Protein AF-A0A9X5XFC2-F1 (afdb_monomer_lite)

Foldseek 3Di:
DDDDDDPPPPPPPVVVVVVVVVDDDDQDPVQKWWKDWDDDPPFKIKTWIGRNQKIWIAIDGPDHDPCPGPIDHPPDDDDPDDAQKWDDDFKIWHWDWDDPDPPPIQFIKIKIFGRDPQFPWKWKDFPPDDIFTWDTTRRMTITGDPPPSVQDQDDDQGIWIFTAGPVRDTPDIIGSHGDD

Sequence (180 aa):
MPAVEDPALATEDLTAVLAAADAPPIVDPEQWRPGAQADLPPHERVRLGRYGKLLVWHTTGDRPSAEDPFVFDFTPQQGPVRDFAVVGRNIAATRMYYDFADGASGTIAVVGLVEDAHIASVVLRRDGRPDLAARITGGTFLIAGPDLTDLPERGPVTAVLVARDHSGNVREELPYQRQD

pLDDT: mean 81.55, std 16.25, range [37.41, 98.56]

Secondary structure (DSSP, 8-state):
-------------HHHHHHHHTSPP---GGGEEEEEEEEETTTEEEEEEEETTEEEEEEESSS--TTPSEEEE-S---SS----EEE-SSEEEEEEEE--SSS---EEEEEEEE--TTEEEEEEEETTEEEEEPEEETTEEEE--TT-TT--SSSS--EEEEEEETT--EEEEEESS---

Structure (mmCIF, N/CA/C/O backbone):
data_AF-A0A9X5XFC2-F1
#
_entry.id   AF-A0A9X5XFC2-F1
#
loop_
_atom_site.group_PDB
_atom_site.id
_atom_site.type_symbol
_atom_site.label_atom_id
_atom_site.label_alt_id
_atom_site.label_comp_id
_atom_site.label_asym_id
_atom_site.label_entity_id
_atom_site.label_seq_id
_atom_site.pdbx_PDB_ins_code
_atom_site.Cartn_x
_atom_site.Cartn_y
_atom_site.Cartn_z
_atom_site.occupancy
_atom_site.B_iso_or_equiv
_atom_site.auth_seq_id
_atom_site.auth_comp_id
_atom_site.auth_asym_id
_atom_site.auth_atom_id
_atom_site.pdbx_PDB_model_num
ATOM 1 N N . MET A 1 1 ? 47.645 -52.300 -9.764 1.00 42.88 1 MET A N 1
ATOM 2 C CA . MET A 1 1 ? 47.185 -51.051 -9.127 1.00 42.88 1 MET A CA 1
ATOM 3 C C . MET A 1 1 ? 46.781 -50.084 -10.226 1.00 42.88 1 MET A C 1
ATOM 5 O O . MET A 1 1 ? 47.675 -49.688 -10.963 1.00 42.88 1 MET A O 1
ATOM 9 N N . PRO A 1 2 ? 45.490 -49.771 -10.418 1.00 37.41 2 PRO A N 1
ATOM 10 C CA . PRO A 1 2 ? 45.084 -48.666 -11.272 1.00 37.41 2 PRO A CA 1
ATOM 11 C C . PRO A 1 2 ? 45.010 -47.362 -10.464 1.00 37.41 2 PRO A C 1
ATOM 13 O O . PRO A 1 2 ? 44.808 -47.383 -9.250 1.00 37.41 2 PRO A O 1
ATOM 16 N N . ALA A 1 3 ? 45.276 -46.261 -11.162 1.00 43.00 3 ALA A N 1
ATOM 17 C CA . ALA A 1 3 ? 45.472 -44.917 -10.645 1.00 43.00 3 ALA A CA 1
ATOM 18 C C . ALA A 1 3 ? 44.210 -44.330 -9.995 1.00 43.00 3 ALA A C 1
ATOM 20 O O . ALA A 1 3 ? 43.092 -44.592 -10.432 1.00 43.00 3 ALA A O 1
ATOM 21 N N . VAL A 1 4 ? 44.425 -43.522 -8.958 1.00 46.38 4 VAL A N 1
ATOM 22 C CA . VAL A 1 4 ? 43.417 -42.635 -8.374 1.00 46.38 4 VAL A CA 1
ATOM 23 C C . VAL A 1 4 ? 43.303 -41.434 -9.312 1.00 46.38 4 VAL A C 1
ATOM 25 O O . VAL A 1 4 ? 44.262 -40.678 -9.451 1.00 46.38 4 VAL A O 1
ATOM 28 N N . GLU A 1 5 ? 42.174 -41.300 -10.004 1.00 44.72 5 GLU A N 1
ATOM 29 C CA . GLU A 1 5 ? 41.812 -40.064 -10.700 1.00 44.72 5 GLU A CA 1
ATOM 30 C C . GLU A 1 5 ? 41.406 -39.026 -9.647 1.00 44.72 5 GLU A C 1
ATOM 32 O O . GLU A 1 5 ? 40.414 -39.200 -8.938 1.00 44.72 5 GLU A O 1
ATOM 37 N N . ASP A 1 6 ? 42.203 -37.964 -9.522 1.00 44.34 6 ASP A N 1
ATOM 38 C CA . ASP A 1 6 ? 41.821 -36.749 -8.804 1.00 44.34 6 ASP A CA 1
ATOM 39 C C . ASP A 1 6 ? 40.614 -36.107 -9.510 1.00 44.34 6 ASP A C 1
ATOM 41 O O . ASP A 1 6 ? 40.679 -35.865 -10.722 1.00 44.34 6 ASP A O 1
ATOM 45 N N . PRO A 1 7 ? 39.516 -35.780 -8.805 1.00 45.69 7 PRO A N 1
ATOM 46 C CA . PRO A 1 7 ? 38.446 -35.007 -9.404 1.00 45.69 7 PRO A CA 1
ATOM 47 C C . PRO A 1 7 ? 38.944 -33.574 -9.599 1.00 45.69 7 PRO A C 1
ATOM 49 O O . PRO A 1 7 ? 39.144 -32.827 -8.641 1.00 45.69 7 PRO A O 1
ATOM 52 N N . ALA A 1 8 ? 39.140 -33.194 -10.862 1.00 43.50 8 ALA A N 1
ATOM 53 C CA . ALA A 1 8 ? 39.324 -31.812 -11.269 1.00 43.50 8 ALA A CA 1
ATOM 54 C C . ALA A 1 8 ? 38.141 -30.983 -10.746 1.00 43.50 8 ALA A C 1
ATOM 56 O O . ALA A 1 8 ? 37.034 -31.036 -11.281 1.00 43.50 8 ALA A O 1
ATOM 57 N N . LEU A 1 9 ? 38.379 -30.237 -9.668 1.00 47.78 9 LEU A N 1
ATOM 58 C CA . LEU A 1 9 ? 37.519 -29.145 -9.243 1.00 47.78 9 LEU A CA 1
ATOM 59 C C . LEU A 1 9 ? 37.412 -28.189 -10.431 1.00 47.78 9 LEU A C 1
ATOM 61 O O . LEU A 1 9 ? 38.396 -27.558 -10.816 1.00 47.78 9 LEU A O 1
ATOM 65 N N . ALA A 1 10 ? 36.233 -28.145 -11.046 1.00 52.09 10 ALA A N 1
ATOM 66 C CA . ALA A 1 10 ? 35.898 -27.170 -12.064 1.00 52.09 10 ALA A CA 1
ATOM 67 C C . ALA A 1 10 ? 35.981 -25.784 -11.422 1.00 52.09 10 ALA A C 1
ATOM 69 O O . ALA A 1 10 ? 35.065 -25.341 -10.732 1.00 52.09 10 ALA A O 1
ATOM 70 N N . THR A 1 11 ? 37.119 -25.123 -11.602 1.00 52.25 11 THR A N 1
ATOM 71 C CA . THR A 1 11 ? 37.257 -23.693 -11.377 1.00 52.25 11 THR A CA 1
ATOM 72 C C . THR A 1 11 ? 36.368 -23.031 -12.421 1.00 52.25 11 THR A C 1
ATOM 74 O O . THR A 1 11 ? 36.787 -22.850 -13.563 1.00 52.25 11 THR A O 1
ATOM 77 N N . GLU A 1 12 ? 35.106 -22.764 -12.079 1.00 58.41 12 GLU A N 1
ATOM 78 C CA . GLU A 1 12 ? 34.277 -21.866 -12.878 1.00 58.41 12 GLU A CA 1
ATOM 79 C C . GLU A 1 12 ? 35.088 -20.586 -13.095 1.00 58.41 12 GLU A C 1
ATOM 81 O O . GLU A 1 12 ? 35.602 -19.990 -12.145 1.00 58.41 12 GLU A O 1
ATOM 86 N N . ASP A 1 13 ? 35.306 -20.244 -14.364 1.00 72.50 13 ASP A N 1
ATOM 87 C CA . ASP A 1 13 ? 36.129 -19.113 -14.761 1.00 72.50 13 ASP A CA 1
ATOM 88 C C . ASP A 1 13 ? 35.521 -17.847 -14.154 1.00 72.50 13 ASP A C 1
ATOM 90 O O . ASP A 1 13 ? 34.455 -17.385 -14.565 1.00 72.50 13 ASP A O 1
ATOM 94 N N . LEU A 1 14 ? 36.196 -17.302 -13.141 1.00 64.81 14 LEU A N 1
ATOM 95 C CA . LEU A 1 14 ? 35.790 -16.100 -12.416 1.00 64.81 14 LEU A CA 1
ATOM 96 C C . LEU A 1 14 ? 35.501 -14.938 -13.382 1.00 64.81 14 LEU A C 1
ATOM 98 O O . LEU A 1 14 ? 34.646 -14.100 -13.112 1.00 64.81 14 LEU A O 1
ATOM 102 N N . THR A 1 15 ? 36.168 -14.926 -14.538 1.00 69.88 15 THR A N 1
ATOM 103 C CA . THR A 1 15 ? 35.943 -13.968 -15.624 1.00 69.88 15 THR A CA 1
ATOM 104 C C . THR A 1 15 ? 34.547 -14.097 -16.230 1.00 69.88 15 THR A C 1
ATOM 106 O O . THR A 1 15 ? 33.892 -13.090 -16.485 1.00 69.88 15 THR A O 1
ATOM 109 N N . ALA A 1 16 ? 34.062 -15.324 -16.431 1.00 70.06 16 ALA A N 1
ATOM 110 C CA . ALA A 1 16 ? 32.719 -15.587 -16.941 1.00 70.06 16 ALA A CA 1
ATOM 111 C C . ALA A 1 16 ? 31.644 -15.217 -15.908 1.00 70.06 16 ALA A C 1
ATOM 113 O O . ALA A 1 16 ? 30.603 -14.674 -16.273 1.00 70.06 16 ALA A O 1
ATOM 114 N N . VAL A 1 17 ? 31.922 -15.443 -14.620 1.00 67.94 17 VAL A N 1
ATOM 115 C CA . VAL A 1 17 ? 31.035 -15.036 -13.518 1.00 67.94 17 VAL A CA 1
ATOM 116 C C . VAL A 1 17 ? 30.919 -13.510 -13.441 1.00 67.94 17 VAL A C 1
ATOM 118 O O . VAL A 1 17 ? 29.814 -12.984 -13.327 1.00 67.94 17 VAL A O 1
ATOM 121 N N . LEU A 1 18 ? 32.036 -12.788 -13.560 1.00 68.75 18 LEU A N 1
ATOM 122 C CA . LEU A 1 18 ? 32.049 -11.321 -13.552 1.00 68.75 18 LEU A CA 1
ATOM 123 C C . LEU A 1 18 ? 31.355 -10.733 -14.792 1.00 68.75 18 LEU A C 1
ATOM 125 O O . LEU A 1 18 ? 30.536 -9.831 -14.660 1.00 68.75 18 LEU A O 1
ATOM 129 N N . ALA A 1 19 ? 31.592 -11.295 -15.980 1.00 71.12 19 ALA A N 1
ATOM 130 C CA . ALA A 1 19 ? 30.916 -10.860 -17.203 1.00 71.12 19 ALA A CA 1
ATOM 131 C C . ALA A 1 19 ? 29.397 -11.123 -17.176 1.00 71.12 19 ALA A C 1
ATOM 133 O O . ALA A 1 19 ? 28.628 -10.343 -17.732 1.00 71.12 19 ALA A O 1
ATOM 134 N N . ALA A 1 20 ? 28.953 -12.202 -16.520 1.00 66.00 20 ALA A N 1
ATOM 135 C CA . ALA A 1 20 ? 27.534 -12.472 -16.301 1.00 66.00 20 ALA A CA 1
ATOM 136 C C . ALA A 1 20 ? 26.901 -11.498 -15.292 1.00 66.00 20 ALA A C 1
ATOM 138 O O . ALA A 1 20 ? 25.732 -11.151 -15.443 1.00 66.00 20 ALA A O 1
ATOM 139 N N . ALA A 1 21 ? 27.661 -11.034 -14.297 1.00 65.88 21 ALA A N 1
ATOM 140 C CA . ALA A 1 21 ? 27.208 -10.016 -13.350 1.00 65.88 21 ALA A CA 1
ATOM 141 C C . ALA A 1 21 ? 27.079 -8.618 -13.989 1.00 65.88 21 ALA A C 1
ATOM 143 O O . ALA A 1 21 ? 26.225 -7.842 -13.569 1.00 65.88 21 ALA A O 1
ATOM 144 N N . ASP A 1 22 ? 27.878 -8.324 -15.020 1.00 72.62 22 ASP A N 1
ATOM 145 C CA . ASP A 1 22 ? 27.824 -7.070 -15.788 1.00 72.62 22 ASP A CA 1
ATOM 146 C C . ASP A 1 22 ? 26.770 -7.077 -16.913 1.00 72.62 22 ASP A C 1
ATOM 148 O O . ASP A 1 22 ? 26.539 -6.054 -17.568 1.00 72.62 22 ASP A O 1
ATOM 152 N N . ALA A 1 23 ? 26.116 -8.215 -17.171 1.00 68.31 23 ALA A N 1
ATOM 153 C CA . ALA A 1 23 ? 25.039 -8.278 -18.147 1.00 68.31 23 ALA A CA 1
ATOM 154 C C . ALA A 1 23 ? 23.833 -7.451 -17.658 1.00 68.31 23 ALA A C 1
ATOM 156 O O . ALA A 1 23 ? 23.466 -7.530 -16.482 1.00 68.31 23 ALA A O 1
ATOM 157 N N . PRO A 1 24 ? 23.172 -6.673 -18.538 1.00 63.19 24 PRO A N 1
ATOM 158 C CA . PRO A 1 24 ? 21.965 -5.955 -18.153 1.00 63.19 24 PRO A CA 1
ATOM 159 C C . PRO A 1 24 ? 20.918 -6.953 -17.635 1.00 63.19 24 PRO A C 1
ATOM 161 O O . PRO A 1 24 ? 20.759 -8.026 -18.229 1.00 63.19 24 PRO A O 1
ATOM 164 N N . PRO A 1 25 ? 20.200 -6.627 -16.545 1.00 65.00 25 PRO A N 1
ATOM 165 C CA . PRO A 1 25 ? 19.239 -7.545 -15.958 1.00 65.00 25 PRO A CA 1
ATOM 166 C C . PRO A 1 25 ? 18.186 -7.920 -16.999 1.00 65.00 25 PRO A C 1
ATOM 168 O O . PRO A 1 25 ? 17.576 -7.056 -17.635 1.00 65.00 25 PRO A O 1
ATOM 171 N N . ILE A 1 26 ? 17.973 -9.222 -17.178 1.00 68.62 26 ILE A N 1
ATOM 172 C CA . ILE A 1 26 ? 16.908 -9.720 -18.042 1.00 68.62 26 ILE A CA 1
ATOM 173 C C . ILE A 1 26 ? 15.586 -9.437 -17.329 1.00 68.62 26 ILE A C 1
ATOM 175 O O . ILE A 1 26 ? 15.301 -10.006 -16.274 1.00 68.62 26 ILE A O 1
ATOM 179 N N . VAL A 1 27 ? 14.786 -8.541 -17.904 1.00 75.94 27 VAL A N 1
ATOM 180 C CA . VAL A 1 27 ? 13.407 -8.319 -17.467 1.00 75.94 27 VAL A CA 1
ATOM 181 C C . VAL A 1 27 ? 12.573 -9.505 -17.936 1.00 75.94 27 VAL A C 1
ATOM 183 O O . VAL A 1 27 ? 12.486 -9.773 -19.131 1.00 75.94 27 VAL A O 1
ATOM 186 N N . ASP A 1 28 ? 11.968 -10.203 -16.986 1.00 82.25 28 ASP A N 1
ATOM 187 C CA . ASP A 1 28 ? 11.074 -11.334 -17.176 1.00 82.25 28 ASP A CA 1
ATOM 188 C C . ASP A 1 28 ?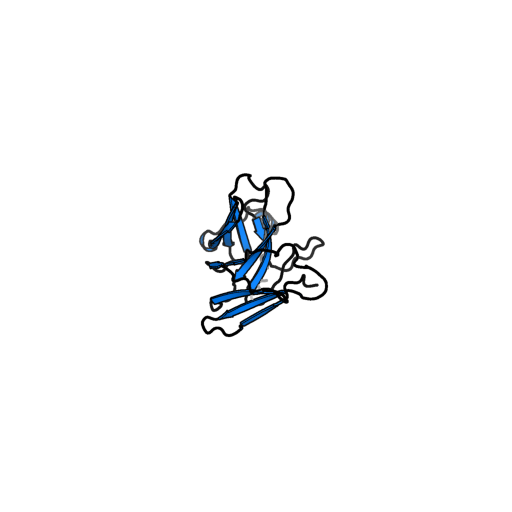 9.617 -10.838 -17.171 1.00 82.25 28 ASP A C 1
ATOM 190 O O . ASP A 1 28 ? 9.080 -10.486 -16.112 1.00 82.25 28 ASP A O 1
ATOM 194 N N . PRO A 1 29 ? 8.944 -10.787 -18.335 1.00 82.00 29 PRO A N 1
ATOM 195 C CA . PRO A 1 29 ? 7.567 -10.316 -18.420 1.00 82.00 29 PRO A CA 1
ATOM 196 C C . PRO A 1 29 ? 6.586 -11.155 -17.595 1.00 82.00 29 PRO A C 1
ATOM 198 O O . PRO A 1 29 ? 5.541 -10.637 -17.205 1.00 82.00 29 PRO A O 1
ATOM 201 N N . GLU A 1 30 ? 6.899 -12.423 -17.303 1.00 85.81 30 GLU A N 1
ATOM 202 C CA . GLU A 1 30 ? 6.024 -13.303 -16.519 1.00 85.81 30 GLU A CA 1
ATOM 203 C C . GLU A 1 30 ? 5.960 -12.896 -15.040 1.00 85.81 30 GLU A C 1
ATOM 205 O O . GLU A 1 30 ? 4.992 -13.208 -14.337 1.00 85.81 30 GLU A O 1
ATOM 210 N N . GLN A 1 31 ? 6.958 -12.149 -14.560 1.00 86.19 31 GLN A N 1
ATOM 211 C CA . GLN A 1 31 ? 6.980 -11.627 -13.194 1.00 86.19 31 GLN A CA 1
ATOM 212 C C . GLN A 1 31 ? 6.156 -10.356 -13.019 1.00 86.19 31 GLN A C 1
ATOM 214 O O . GLN A 1 31 ? 5.831 -10.002 -11.881 1.00 86.19 31 GLN A O 1
ATOM 219 N N . TRP A 1 32 ? 5.798 -9.683 -14.115 1.00 89.50 32 TRP A N 1
ATOM 220 C CA . TRP A 1 32 ? 5.002 -8.468 -14.068 1.00 89.50 32 TRP A CA 1
ATOM 221 C C . TRP A 1 32 ? 3.526 -8.766 -13.805 1.00 89.50 32 TRP A C 1
ATOM 223 O O . TRP A 1 32 ? 2.883 -9.555 -14.500 1.00 89.50 32 TRP A O 1
ATOM 233 N N . ARG A 1 33 ? 2.951 -8.066 -12.825 1.00 93.06 33 ARG A N 1
ATOM 234 C CA . ARG A 1 33 ? 1.515 -8.089 -12.539 1.00 93.06 33 ARG A CA 1
ATOM 235 C C . ARG A 1 33 ? 0.990 -6.662 -12.384 1.00 93.06 33 ARG A C 1
ATOM 237 O O . ARG A 1 33 ? 1.493 -5.935 -11.526 1.00 93.06 33 ARG A O 1
ATOM 244 N N . PRO A 1 34 ? -0.025 -6.248 -13.166 1.00 93.00 34 PRO A N 1
ATOM 245 C CA . PRO A 1 34 ? -0.657 -4.950 -12.975 1.00 93.00 34 PRO A CA 1
ATOM 246 C C . PRO A 1 34 ? -1.374 -4.910 -11.622 1.00 93.00 34 PRO A C 1
ATOM 248 O O . PRO A 1 34 ? -2.037 -5.871 -11.228 1.00 93.00 34 PRO A O 1
ATOM 251 N N . GLY A 1 35 ? -1.220 -3.796 -10.916 1.00 94.25 35 GLY A N 1
ATOM 252 C CA . GLY A 1 35 ? -1.715 -3.591 -9.564 1.00 94.25 35 GLY A CA 1
ATOM 253 C C . GLY A 1 35 ? -2.880 -2.606 -9.477 1.00 94.25 35 GLY A C 1
ATOM 254 O O . GLY A 1 35 ? -3.647 -2.411 -10.420 1.00 94.25 35 GLY A O 1
ATOM 255 N N . ALA A 1 36 ? -3.029 -1.996 -8.303 1.00 92.62 36 ALA A N 1
ATOM 256 C CA . ALA A 1 36 ? -4.056 -1.001 -8.033 1.00 92.62 36 ALA A CA 1
ATOM 257 C C . ALA A 1 36 ? -3.841 0.270 -8.869 1.00 92.62 36 ALA A C 1
ATOM 259 O O . ALA A 1 36 ? -2.715 0.717 -9.083 1.00 92.62 36 ALA A O 1
ATOM 260 N N . GLN A 1 37 ? -4.942 0.887 -9.298 1.00 92.38 37 GLN A N 1
ATOM 261 C CA . GLN A 1 37 ? -4.944 2.184 -9.969 1.00 92.38 37 GLN A CA 1
ATOM 262 C C . GLN A 1 37 ? -5.834 3.163 -9.198 1.00 92.38 37 GLN A C 1
ATOM 264 O O . GLN A 1 37 ? -6.923 2.811 -8.726 1.00 92.38 37 GLN A O 1
ATOM 269 N N . ALA A 1 38 ? -5.394 4.413 -9.095 1.00 88.50 38 ALA A N 1
ATOM 270 C CA . ALA A 1 38 ? -6.201 5.479 -8.527 1.00 88.50 38 ALA A CA 1
ATOM 271 C C . ALA A 1 38 ? -5.937 6.815 -9.215 1.00 88.50 38 ALA A C 1
ATOM 273 O O . ALA A 1 38 ? -4.796 7.140 -9.532 1.00 88.50 38 ALA A O 1
ATOM 274 N N . ASP A 1 39 ? -7.004 7.586 -9.411 1.00 86.12 39 ASP A N 1
ATOM 275 C CA . ASP A 1 39 ? -6.889 9.019 -9.643 1.00 86.12 39 ASP A CA 1
ATOM 276 C C . ASP A 1 39 ? -6.627 9.679 -8.279 1.00 86.12 39 ASP A C 1
ATOM 278 O O . ASP A 1 39 ? -7.393 9.487 -7.326 1.00 86.12 39 ASP A O 1
ATOM 282 N N . LEU A 1 40 ? -5.506 10.385 -8.179 1.00 79.44 40 LEU A N 1
ATOM 283 C CA . LEU A 1 40 ? -5.070 11.146 -7.021 1.00 79.44 40 LEU A CA 1
ATOM 284 C C . LEU A 1 40 ? -5.329 12.636 -7.292 1.00 79.44 40 LEU A C 1
ATOM 286 O O . LEU A 1 40 ? -4.810 13.193 -8.261 1.00 79.44 40 LEU A O 1
ATOM 290 N N . PRO A 1 41 ? -6.152 13.304 -6.473 1.00 70.44 41 PRO A N 1
ATOM 291 C CA . PRO A 1 41 ? -6.387 14.730 -6.639 1.00 70.44 41 PRO A CA 1
ATOM 292 C C . PRO A 1 41 ? -5.103 15.536 -6.351 1.00 70.44 41 PRO A C 1
ATOM 294 O O . PRO A 1 41 ? -4.346 15.138 -5.467 1.00 70.44 41 PRO A O 1
ATOM 297 N N . PRO A 1 42 ? -4.882 16.683 -7.025 1.00 61.84 42 PRO A N 1
ATOM 298 C CA . PRO A 1 42 ? -5.816 17.320 -7.957 1.00 61.84 42 PRO A CA 1
ATOM 299 C C . PRO A 1 42 ? -5.783 16.792 -9.407 1.00 61.84 42 PRO A C 1
ATOM 301 O O . PRO A 1 42 ? -6.849 16.764 -10.017 1.00 61.84 42 PRO A O 1
ATOM 304 N N . HIS A 1 43 ? -4.653 16.324 -9.957 1.00 71.50 43 HIS A N 1
ATOM 305 C CA . HIS A 1 43 ? -4.546 15.964 -11.391 1.00 71.50 43 HIS A CA 1
ATOM 306 C C . HIS A 1 43 ? -3.605 14.785 -11.698 1.00 71.50 43 HIS A C 1
ATOM 308 O O . HIS A 1 43 ? -3.105 14.655 -12.815 1.00 71.50 43 HIS A O 1
ATOM 314 N N . GLU A 1 44 ? -3.354 13.906 -10.731 1.00 79.00 44 GLU A N 1
ATOM 315 C CA . GLU A 1 44 ? -2.437 12.783 -10.912 1.00 79.00 44 GLU A CA 1
ATOM 316 C C . GLU A 1 44 ? -3.192 11.455 -10.989 1.00 79.00 44 GLU A C 1
ATOM 318 O O . GLU A 1 44 ? -4.282 11.271 -10.453 1.00 79.00 44 GLU A O 1
ATOM 323 N N . ARG A 1 45 ? -2.606 10.485 -11.674 1.00 87.19 45 ARG A N 1
ATOM 324 C CA . ARG A 1 45 ? -3.046 9.099 -11.671 1.00 87.19 45 ARG A CA 1
ATOM 325 C C . ARG A 1 45 ? -1.857 8.239 -11.339 1.00 87.19 45 ARG A C 1
ATOM 327 O O . ARG A 1 45 ? -0.852 8.288 -12.035 1.00 87.19 45 ARG A O 1
ATOM 334 N N . VAL A 1 46 ? -2.018 7.379 -10.349 1.00 89.44 46 VAL A N 1
ATOM 335 C CA . VAL A 1 46 ? -1.026 6.360 -10.034 1.00 89.44 46 VAL A CA 1
ATOM 336 C C . VAL A 1 46 ? -1.493 5.001 -10.526 1.00 89.44 46 VAL A C 1
ATOM 338 O O . VAL A 1 46 ? -2.672 4.636 -10.423 1.00 89.44 46 VAL A O 1
ATOM 341 N N . ARG A 1 47 ? -0.544 4.239 -11.056 1.00 93.19 47 ARG A N 1
ATOM 342 C CA . ARG A 1 47 ? -0.674 2.821 -11.369 1.00 93.19 47 ARG A CA 1
ATOM 343 C C . ARG A 1 47 ? 0.404 2.064 -10.624 1.00 93.19 47 ARG A C 1
ATOM 345 O O . ARG A 1 47 ? 1.584 2.305 -10.849 1.00 93.19 47 ARG A O 1
ATOM 352 N N . LEU A 1 48 ? -0.012 1.144 -9.768 1.00 95.56 48 LEU A N 1
ATOM 353 C CA . LEU A 1 48 ? 0.889 0.204 -9.128 1.00 95.56 48 LEU A CA 1
ATOM 354 C C . LEU A 1 48 ? 1.089 -1.019 -10.021 1.00 95.56 48 LEU A C 1
ATOM 356 O O . LEU A 1 48 ? 0.233 -1.386 -10.829 1.00 95.56 48 LEU A O 1
ATOM 360 N N . GLY A 1 49 ? 2.212 -1.682 -9.819 1.00 94.88 49 GLY A N 1
ATOM 361 C CA . GLY A 1 49 ? 2.527 -2.980 -10.372 1.00 94.88 49 GLY A CA 1
ATOM 362 C C . GLY A 1 49 ? 3.423 -3.750 -9.420 1.00 94.88 49 GLY A C 1
ATOM 363 O O . GLY A 1 49 ? 4.045 -3.192 -8.515 1.00 94.88 49 GLY A O 1
ATOM 364 N N . ARG A 1 50 ? 3.462 -5.059 -9.619 1.00 94.81 50 ARG A N 1
ATOM 365 C CA . ARG A 1 50 ? 4.328 -5.966 -8.882 1.00 94.81 50 ARG A CA 1
ATOM 366 C C . ARG A 1 50 ? 5.262 -6.642 -9.868 1.00 94.81 50 ARG A C 1
ATOM 368 O O . ARG A 1 50 ? 4.800 -7.184 -10.869 1.00 94.81 50 ARG A O 1
ATOM 375 N N . TYR A 1 51 ? 6.550 -6.635 -9.555 1.00 92.44 51 TYR A N 1
ATOM 376 C CA . TYR A 1 51 ? 7.558 -7.406 -10.272 1.00 92.44 51 TYR A CA 1
ATOM 377 C C . TYR A 1 51 ? 8.270 -8.316 -9.272 1.00 92.44 51 TYR A C 1
ATOM 379 O O . TYR A 1 51 ? 9.114 -7.868 -8.497 1.00 92.44 51 TYR A O 1
ATOM 387 N N . GLY A 1 52 ? 7.867 -9.586 -9.201 1.00 88.94 52 GLY A N 1
ATOM 388 C CA . GLY A 1 52 ? 8.376 -10.502 -8.176 1.00 88.94 52 GLY A CA 1
ATOM 389 C C . GLY A 1 52 ? 8.052 -10.015 -6.754 1.00 88.94 52 GLY A C 1
ATOM 390 O O . GLY A 1 52 ? 6.904 -10.112 -6.320 1.00 88.94 52 GLY A O 1
ATOM 391 N N . LYS A 1 53 ? 9.055 -9.508 -6.024 1.00 88.38 53 LYS A N 1
ATOM 392 C CA . LYS A 1 53 ? 8.923 -8.904 -4.676 1.00 88.38 53 LYS A CA 1
ATOM 393 C C . LYS A 1 53 ? 9.059 -7.377 -4.666 1.00 88.38 53 LYS A C 1
ATOM 395 O O . LYS A 1 53 ? 9.084 -6.768 -3.602 1.00 88.38 5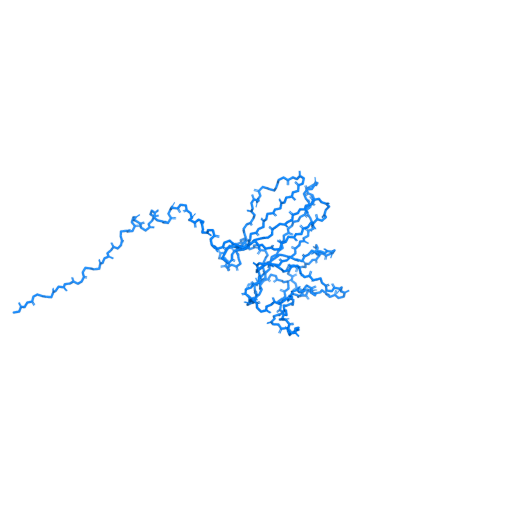3 LYS A O 1
ATOM 400 N N . LEU A 1 54 ? 9.167 -6.771 -5.842 1.00 92.31 54 LEU A N 1
ATOM 401 C CA . LEU A 1 54 ? 9.304 -5.333 -6.003 1.00 92.31 54 LEU A CA 1
ATOM 402 C C . LEU A 1 54 ? 7.929 -4.707 -6.191 1.00 92.31 54 LEU A C 1
ATOM 404 O O . LEU A 1 54 ? 7.093 -5.221 -6.947 1.00 92.31 54 LEU A O 1
ATOM 408 N N . LEU A 1 55 ? 7.720 -3.578 -5.525 1.00 94.69 55 LEU A N 1
ATOM 409 C CA . LEU A 1 55 ? 6.618 -2.682 -5.824 1.00 94.69 55 LEU A CA 1
ATOM 410 C C . LEU A 1 55 ? 7.089 -1.691 -6.880 1.00 94.69 55 LEU A C 1
ATOM 412 O O . LEU A 1 55 ? 8.133 -1.067 -6.732 1.00 94.69 55 LEU A O 1
ATOM 416 N N . VAL A 1 56 ? 6.305 -1.536 -7.935 1.00 93.38 56 VAL A N 1
ATOM 417 C CA . VAL A 1 56 ? 6.546 -0.548 -8.982 1.00 93.38 56 VAL A CA 1
ATOM 418 C C . VAL A 1 56 ? 5.370 0.406 -8.990 1.00 93.38 56 VAL A C 1
ATOM 420 O O . VAL A 1 56 ? 4.224 -0.036 -8.882 1.00 93.38 56 VAL A O 1
ATOM 423 N N . TRP A 1 57 ? 5.616 1.699 -9.143 1.00 91.50 57 TRP A N 1
ATOM 424 C CA . TRP A 1 57 ? 4.542 2.627 -9.458 1.00 91.50 57 TRP A CA 1
ATOM 425 C C . TRP A 1 57 ? 4.924 3.590 -10.561 1.00 91.50 57 TRP A C 1
ATOM 427 O O . TRP A 1 57 ? 6.068 4.014 -10.694 1.00 91.50 57 TRP A O 1
ATOM 437 N N . HIS A 1 58 ? 3.912 3.905 -11.355 1.00 88.94 58 HIS A N 1
ATOM 438 C CA . HIS A 1 58 ? 3.968 4.890 -12.410 1.00 88.94 58 HIS A CA 1
ATOM 439 C C . HIS A 1 58 ? 2.943 5.974 -12.119 1.00 88.94 58 HIS A C 1
ATOM 441 O O . HIS A 1 58 ? 1.768 5.661 -11.884 1.00 88.94 58 HIS A O 1
ATOM 447 N N . THR A 1 59 ? 3.376 7.229 -12.161 1.00 83.88 59 THR A N 1
ATOM 448 C CA . THR A 1 59 ? 2.501 8.378 -11.930 1.00 83.88 59 THR A CA 1
ATOM 449 C C . THR A 1 59 ? 2.373 9.180 -13.213 1.00 83.88 59 THR A C 1
ATOM 451 O O . THR A 1 59 ? 3.346 9.709 -13.736 1.00 83.88 59 THR A O 1
ATOM 454 N N . THR A 1 60 ? 1.151 9.295 -13.721 1.00 79.94 60 THR A N 1
ATOM 455 C CA . THR A 1 60 ? 0.826 10.140 -14.869 1.00 79.94 60 THR A CA 1
ATOM 456 C C . THR A 1 60 ? 0.115 11.396 -14.373 1.00 79.94 60 THR A C 1
ATOM 458 O O . THR A 1 60 ? -0.903 11.288 -13.695 1.00 79.94 60 THR A O 1
ATOM 461 N N . GLY A 1 61 ? 0.601 12.579 -14.735 1.00 75.38 61 GLY A N 1
ATOM 462 C CA . GLY A 1 61 ? -0.015 13.857 -14.369 1.00 75.38 61 GLY A CA 1
ATOM 463 C C . GLY A 1 61 ? 0.455 14.993 -15.273 1.00 75.38 61 GLY A C 1
ATOM 464 O O . GLY A 1 61 ? 1.058 14.749 -16.319 1.00 75.38 61 GLY A O 1
ATOM 465 N N . ASP A 1 62 ? 0.202 16.234 -14.856 1.00 69.25 62 ASP A N 1
ATOM 466 C CA . ASP A 1 62 ? 0.546 17.438 -15.630 1.00 69.25 62 ASP A CA 1
ATOM 467 C C . ASP A 1 62 ? 2.060 17.662 -15.777 1.00 69.25 62 ASP A C 1
ATOM 469 O O . ASP A 1 62 ? 2.503 18.403 -16.660 1.00 69.25 62 ASP A O 1
ATOM 473 N N . ARG A 1 63 ? 2.873 17.014 -14.932 1.00 65.31 63 ARG A N 1
ATOM 474 C CA . ARG A 1 63 ? 4.334 17.041 -15.015 1.00 65.31 63 ARG A CA 1
ATOM 475 C C . ARG A 1 63 ? 4.920 15.631 -14.993 1.00 65.31 63 ARG A C 1
ATOM 477 O O . ARG A 1 63 ? 4.478 14.808 -14.195 1.00 65.31 63 ARG A O 1
ATOM 484 N N . PRO A 1 64 ? 5.939 15.354 -15.826 1.00 64.44 64 PRO A N 1
ATOM 485 C CA . PRO A 1 64 ? 6.703 14.121 -15.716 1.00 64.44 64 PRO A CA 1
ATOM 486 C C . PRO A 1 64 ? 7.503 14.122 -14.407 1.00 64.44 64 PRO A C 1
ATOM 488 O O . PRO A 1 64 ? 8.181 15.103 -14.091 1.00 64.44 64 PRO A O 1
ATOM 491 N N . SER A 1 65 ? 7.434 13.022 -13.659 1.00 67.44 65 SER A N 1
ATOM 492 C CA . SER A 1 65 ? 8.324 12.787 -12.520 1.00 67.44 65 SER A CA 1
ATOM 493 C C . SER A 1 65 ? 9.675 12.277 -13.025 1.00 67.44 65 SER A C 1
ATOM 495 O O . SER A 1 65 ? 9.735 11.462 -13.944 1.00 67.44 65 SER A O 1
ATOM 497 N N . ALA A 1 66 ? 10.7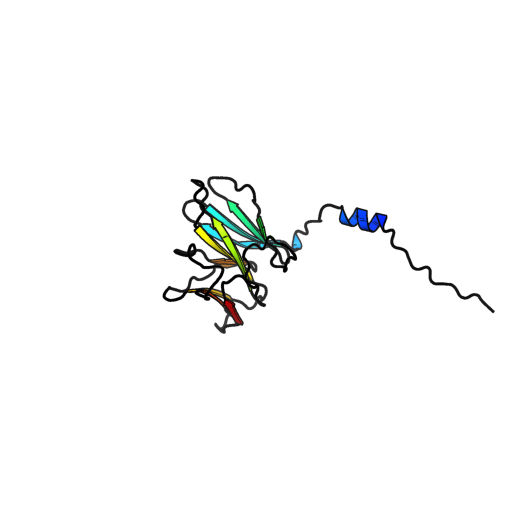70 12.768 -12.441 1.00 63.16 66 ALA A N 1
ATOM 498 C CA . ALA A 1 66 ? 12.125 12.367 -12.826 1.00 63.16 66 ALA A CA 1
ATOM 499 C C . ALA A 1 66 ? 12.452 10.908 -12.453 1.00 63.16 66 ALA A C 1
ATOM 501 O O . ALA A 1 66 ? 13.362 10.322 -13.031 1.00 63.16 66 ALA A O 1
ATOM 502 N N . GLU A 1 67 ? 11.710 10.333 -11.505 1.00 69.75 67 GLU A N 1
ATOM 503 C CA . GLU A 1 67 ? 11.938 8.993 -10.949 1.00 69.75 67 GLU A CA 1
ATOM 504 C C . GLU A 1 67 ? 10.880 7.981 -11.419 1.00 69.75 67 GLU A C 1
ATOM 506 O O . GLU A 1 67 ? 10.594 7.007 -10.733 1.00 69.75 67 GLU A O 1
ATOM 511 N N . ASP A 1 68 ? 10.252 8.229 -12.569 1.00 76.25 68 ASP A N 1
ATOM 512 C CA . ASP A 1 68 ? 9.147 7.429 -13.096 1.00 76.25 68 ASP A CA 1
ATOM 513 C C . ASP A 1 68 ? 9.606 6.456 -14.208 1.00 76.25 68 ASP A C 1
ATOM 515 O O . ASP A 1 68 ? 10.177 6.906 -15.206 1.00 76.25 68 ASP A O 1
ATOM 519 N N . PRO A 1 69 ? 9.352 5.133 -14.100 1.00 82.06 69 PRO A N 1
ATOM 520 C CA . PRO A 1 69 ? 8.692 4.440 -12.992 1.00 82.06 69 PRO A CA 1
ATOM 521 C C . PRO A 1 69 ? 9.587 4.307 -11.757 1.00 82.06 69 PRO A C 1
ATOM 523 O O . PRO A 1 69 ? 10.776 4.005 -11.867 1.00 82.06 69 PRO A O 1
ATOM 526 N N . PHE A 1 70 ? 8.980 4.435 -10.579 1.00 87.50 70 PHE A N 1
ATOM 527 C CA . PHE A 1 70 ? 9.675 4.218 -9.315 1.00 87.50 70 PHE A CA 1
ATOM 528 C C . PHE A 1 70 ? 9.606 2.738 -8.942 1.00 87.50 70 PHE A C 1
ATOM 530 O O . PHE A 1 70 ? 8.557 2.098 -9.079 1.00 87.50 70 PHE A O 1
ATOM 537 N N . VAL A 1 71 ? 10.713 2.197 -8.435 1.00 89.19 71 VAL A N 1
ATOM 538 C CA . VAL A 1 71 ? 10.814 0.809 -7.977 1.00 89.19 71 VAL A CA 1
ATOM 539 C C . VAL A 1 71 ? 11.233 0.793 -6.515 1.00 89.19 71 VAL A C 1
ATOM 541 O O . VAL A 1 71 ? 12.278 1.324 -6.156 1.00 89.19 71 VAL A O 1
ATOM 544 N N . PHE A 1 72 ? 10.424 0.150 -5.679 1.00 89.94 72 PHE A N 1
ATOM 545 C CA . PHE A 1 72 ? 10.686 -0.012 -4.258 1.00 89.94 72 PHE A CA 1
ATOM 546 C C . PHE A 1 72 ? 10.942 -1.480 -3.922 1.00 89.94 72 PHE A C 1
ATOM 548 O O . PHE A 1 72 ? 10.115 -2.355 -4.204 1.00 89.94 72 PHE A O 1
ATOM 555 N N . ASP A 1 73 ? 12.078 -1.731 -3.276 1.00 90.12 73 ASP A N 1
ATOM 556 C CA . ASP A 1 73 ? 12.438 -3.031 -2.721 1.00 90.12 73 ASP A CA 1
ATOM 557 C C . ASP A 1 73 ? 12.250 -3.015 -1.199 1.00 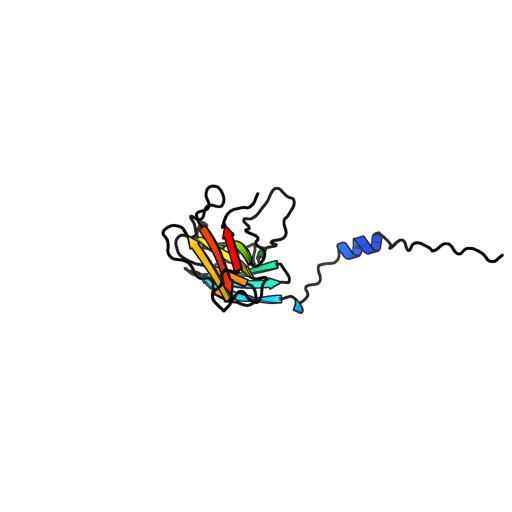90.12 73 ASP A C 1
ATOM 559 O O . ASP A 1 73 ? 12.890 -2.246 -0.484 1.00 90.12 73 ASP A O 1
ATOM 563 N N . PHE A 1 74 ? 11.370 -3.882 -0.698 1.00 89.19 74 PHE A N 1
ATOM 564 C CA . PHE A 1 74 ? 11.130 -4.051 0.738 1.00 89.19 74 PHE A CA 1
ATOM 565 C C . PHE A 1 74 ? 12.179 -4.938 1.426 1.00 89.19 74 PHE A C 1
ATOM 567 O O . PHE A 1 74 ? 12.097 -5.163 2.636 1.00 89.19 74 PHE A O 1
ATOM 574 N N . THR A 1 75 ? 13.155 -5.462 0.682 1.00 84.50 75 THR A N 1
ATOM 575 C CA . THR A 1 75 ? 14.264 -6.231 1.245 1.00 84.50 75 THR A CA 1
ATOM 576 C C . THR A 1 75 ? 15.098 -5.329 2.160 1.00 84.50 75 THR A C 1
ATOM 578 O O . THR A 1 75 ? 15.508 -4.247 1.738 1.00 84.50 75 THR A O 1
ATOM 581 N N . PRO A 1 76 ? 15.389 -5.743 3.408 1.00 74.31 76 PRO A N 1
ATOM 582 C CA . PRO A 1 76 ? 16.213 -4.953 4.315 1.00 74.31 76 PRO A CA 1
ATOM 583 C C . PRO A 1 76 ? 17.580 -4.631 3.696 1.00 74.31 76 PRO A C 1
ATOM 585 O O . PRO A 1 76 ? 18.406 -5.523 3.501 1.00 74.31 76 PRO A O 1
ATOM 588 N N . GLN A 1 77 ? 17.831 -3.355 3.402 1.00 68.06 77 GLN A N 1
ATOM 589 C CA . GLN A 1 77 ? 19.114 -2.903 2.866 1.00 68.06 77 GLN A CA 1
ATOM 590 C C . GLN A 1 77 ? 20.081 -2.518 3.995 1.00 68.06 77 GLN A C 1
ATOM 592 O O . GLN A 1 77 ? 19.718 -1.854 4.971 1.00 68.06 77 GLN A O 1
ATOM 597 N N . GLN A 1 78 ? 21.342 -2.928 3.856 1.00 53.88 78 GLN A N 1
ATOM 598 C CA . GLN A 1 78 ? 22.446 -2.490 4.711 1.00 53.88 78 GLN A CA 1
ATOM 599 C C . GLN A 1 78 ? 22.947 -1.134 4.182 1.00 53.88 78 GLN A C 1
ATOM 601 O O . GLN A 1 78 ? 23.670 -1.091 3.192 1.00 53.88 78 GLN A O 1
ATOM 606 N N . GLY A 1 79 ? 22.548 -0.016 4.797 1.00 55.19 79 GLY A N 1
ATOM 607 C CA . GLY A 1 79 ? 22.984 1.313 4.352 1.00 55.19 79 GLY A CA 1
ATOM 608 C C . GLY A 1 79 ? 22.348 2.488 5.109 1.00 55.19 79 GLY A C 1
ATOM 609 O O . GLY A 1 79 ? 21.372 2.296 5.836 1.00 55.19 79 GLY A O 1
ATOM 610 N N . PRO A 1 80 ? 22.902 3.710 4.966 1.00 47.16 80 PRO A N 1
ATOM 611 C CA . PRO A 1 80 ? 22.446 4.903 5.688 1.00 47.16 80 PRO A CA 1
ATOM 612 C C . PRO A 1 80 ? 21.152 5.516 5.128 1.00 47.16 80 PRO A C 1
ATOM 614 O O . PRO A 1 80 ? 20.505 6.303 5.820 1.00 47.16 80 PRO A O 1
ATOM 617 N N . VAL A 1 81 ? 20.763 5.167 3.899 1.00 49.19 81 VAL A N 1
ATOM 618 C CA . VAL A 1 81 ? 19.525 5.633 3.266 1.00 49.19 81 VAL A CA 1
ATOM 619 C C . VAL A 1 81 ? 18.485 4.529 3.410 1.00 49.19 81 VAL A C 1
ATOM 621 O O . VAL A 1 81 ? 18.529 3.529 2.704 1.00 49.19 81 VAL A O 1
ATOM 624 N N . ARG A 1 82 ? 17.581 4.685 4.379 1.00 60.09 82 ARG A N 1
ATOM 625 C CA . ARG A 1 82 ? 16.371 3.867 4.477 1.00 60.09 82 ARG A CA 1
ATOM 626 C C . ARG A 1 82 ? 15.194 4.741 4.093 1.00 60.09 82 ARG A C 1
ATOM 628 O O . ARG A 1 82 ? 14.797 5.604 4.884 1.00 60.09 82 ARG A O 1
ATOM 635 N N . ASP A 1 83 ? 14.637 4.502 2.914 1.00 77.19 83 ASP A N 1
ATOM 636 C CA . ASP A 1 83 ? 13.287 4.963 2.644 1.00 77.19 83 ASP A CA 1
ATOM 637 C C . ASP A 1 83 ? 12.336 4.348 3.671 1.00 77.19 83 ASP A C 1
ATOM 639 O O . ASP A 1 83 ? 12.577 3.275 4.235 1.00 77.19 83 ASP A O 1
ATOM 643 N N . PHE A 1 84 ? 11.268 5.069 3.987 1.00 86.69 84 PHE A N 1
ATOM 644 C CA . PHE A 1 84 ? 10.297 4.574 4.946 1.00 86.69 84 PHE A CA 1
ATOM 645 C C . PHE A 1 84 ? 9.647 3.300 4.422 1.00 86.69 84 PHE A C 1
ATOM 647 O O . PHE A 1 84 ? 9.014 3.305 3.371 1.00 86.69 84 PHE A O 1
ATOM 654 N N . ALA A 1 85 ? 9.763 2.229 5.192 1.00 90.94 85 ALA A N 1
ATOM 655 C CA . ALA A 1 85 ? 9.073 0.986 4.937 1.00 90.94 85 ALA A CA 1
ATOM 656 C C . ALA A 1 85 ? 8.581 0.399 6.252 1.00 90.94 85 ALA A C 1
ATOM 658 O O . ALA A 1 85 ? 9.244 0.490 7.289 1.00 90.94 85 ALA A O 1
ATOM 659 N N . VAL A 1 86 ? 7.429 -0.247 6.172 1.00 91.50 86 VAL A N 1
ATOM 660 C CA . VAL A 1 86 ? 6.930 -1.159 7.190 1.00 91.50 86 VAL A CA 1
ATOM 661 C C . VAL A 1 86 ? 6.765 -2.515 6.537 1.00 91.50 86 VAL A C 1
ATOM 663 O O . VAL A 1 86 ? 6.054 -2.653 5.544 1.00 91.50 86 VAL A O 1
ATOM 666 N N . VAL A 1 87 ? 7.462 -3.514 7.068 1.00 93.19 87 VAL A N 1
ATOM 667 C CA . VAL A 1 87 ? 7.488 -4.858 6.494 1.00 93.19 87 VAL A CA 1
ATOM 668 C C . VAL A 1 87 ? 6.892 -5.815 7.512 1.00 93.19 87 VAL A C 1
ATOM 670 O O . VAL A 1 87 ? 7.406 -5.976 8.619 1.00 93.19 87 VAL A O 1
ATOM 673 N N . GLY A 1 88 ? 5.758 -6.397 7.142 1.00 93.44 88 GLY A N 1
ATOM 674 C CA . GLY A 1 88 ? 5.123 -7.497 7.844 1.00 93.44 88 GLY A CA 1
ATOM 675 C C . GLY A 1 88 ? 5.362 -8.821 7.124 1.00 93.44 88 GLY A C 1
ATOM 676 O O . GLY A 1 88 ? 6.146 -8.936 6.183 1.00 93.44 88 GLY A O 1
ATOM 677 N N . ARG A 1 89 ? 4.653 -9.846 7.578 1.00 94.19 89 ARG A N 1
ATOM 678 C CA . ARG A 1 89 ? 4.641 -11.192 7.006 1.00 94.19 89 ARG A CA 1
ATOM 679 C C . ARG A 1 89 ? 3.729 -11.300 5.786 1.00 94.19 89 ARG A C 1
ATOM 681 O O . ARG A 1 89 ? 4.069 -12.029 4.862 1.00 94.19 89 ARG A O 1
ATOM 688 N N . ASN A 1 90 ? 2.567 -10.647 5.805 1.00 96.25 90 ASN A N 1
ATOM 689 C CA . ASN A 1 90 ? 1.558 -10.747 4.746 1.00 96.25 90 ASN A CA 1
ATOM 690 C C . ASN A 1 90 ? 1.469 -9.472 3.909 1.00 96.25 90 ASN A C 1
ATOM 692 O O . ASN A 1 90 ? 1.056 -9.539 2.752 1.00 96.25 90 ASN A O 1
ATOM 696 N N . ILE A 1 91 ? 1.816 -8.322 4.486 1.00 96.56 91 ILE A N 1
ATOM 697 C CA . ILE A 1 91 ? 1.834 -7.036 3.792 1.00 96.56 91 ILE A CA 1
ATOM 698 C C . ILE A 1 91 ? 3.141 -6.284 4.039 1.00 96.56 91 ILE A C 1
ATOM 700 O O . ILE A 1 91 ? 3.739 -6.374 5.110 1.00 96.56 91 ILE A O 1
ATOM 704 N N . ALA A 1 92 ? 3.551 -5.492 3.054 1.00 95.69 92 ALA A N 1
ATOM 705 C CA . ALA A 1 92 ? 4.620 -4.510 3.185 1.00 95.69 92 ALA A CA 1
ATOM 706 C C . ALA A 1 92 ? 4.145 -3.177 2.608 1.00 95.69 92 ALA A C 1
ATOM 708 O O . ALA A 1 92 ? 3.402 -3.172 1.626 1.00 95.69 92 ALA A O 1
ATOM 709 N N . ALA A 1 93 ? 4.531 -2.059 3.219 1.00 95.19 93 ALA A N 1
ATOM 710 C CA . ALA A 1 93 ? 4.057 -0.739 2.823 1.00 95.19 93 ALA A CA 1
ATOM 711 C C . ALA A 1 93 ? 5.150 0.323 2.884 1.00 95.19 93 ALA A C 1
ATOM 713 O O . ALA A 1 93 ? 6.012 0.305 3.761 1.00 95.19 93 ALA A O 1
ATOM 714 N N . THR A 1 94 ? 5.060 1.283 1.977 1.00 93.19 94 THR A N 1
ATOM 715 C CA . THR A 1 94 ? 5.834 2.519 1.963 1.00 93.19 94 THR A CA 1
ATOM 716 C C . THR A 1 94 ? 4.888 3.699 1.727 1.00 93.19 94 THR A C 1
ATOM 718 O O . THR A 1 94 ? 3.680 3.530 1.528 1.00 93.19 94 THR A O 1
ATOM 721 N N . ARG A 1 95 ? 5.433 4.910 1.770 1.00 89.69 95 ARG A N 1
ATOM 722 C CA . ARG A 1 95 ? 4.722 6.126 1.392 1.00 89.69 95 ARG A CA 1
ATOM 723 C C . ARG A 1 95 ? 5.120 6.529 -0.016 1.00 89.69 95 ARG A C 1
ATOM 725 O O . ARG A 1 95 ? 6.292 6.495 -0.373 1.00 89.69 95 ARG A O 1
ATOM 732 N N . MET A 1 96 ? 4.140 6.980 -0.771 1.00 87.44 96 MET A N 1
ATOM 733 C CA . MET A 1 96 ? 4.339 7.637 -2.047 1.00 87.44 96 MET A CA 1
ATOM 734 C C . MET A 1 96 ? 3.897 9.085 -1.905 1.00 87.44 96 MET A C 1
ATOM 736 O O . MET A 1 96 ? 2.774 9.349 -1.474 1.00 87.44 96 MET A O 1
ATOM 740 N N . TYR A 1 97 ? 4.777 10.006 -2.268 1.00 82.50 97 TYR A N 1
ATOM 741 C CA . TYR A 1 97 ? 4.463 11.426 -2.323 1.00 82.50 97 TYR A CA 1
ATOM 742 C C . TYR A 1 97 ? 3.817 11.782 -3.658 1.00 82.50 97 TYR A C 1
ATOM 744 O O . TYR A 1 97 ? 4.224 11.267 -4.699 1.00 82.50 97 TYR A O 1
ATOM 752 N N . TYR A 1 98 ? 2.826 12.663 -3.613 1.00 76.94 98 TYR A N 1
ATOM 753 C CA . TYR A 1 98 ? 2.181 13.246 -4.787 1.00 76.94 98 TYR A CA 1
ATOM 754 C C . TYR A 1 98 ? 1.833 14.718 -4.514 1.00 76.94 98 TYR A C 1
ATOM 756 O O . TYR A 1 98 ? 1.811 15.105 -3.342 1.00 76.94 98 TYR A O 1
ATOM 764 N N . ASP A 1 99 ? 1.563 15.495 -5.579 1.00 64.44 99 ASP A N 1
ATOM 765 C CA . ASP A 1 99 ? 1.307 16.958 -5.635 1.00 64.44 99 ASP A CA 1
ATOM 766 C C . ASP A 1 99 ? 2.401 17.765 -6.375 1.00 64.44 99 ASP A C 1
ATOM 768 O O . ASP A 1 99 ? 3.046 18.659 -5.822 1.00 64.44 99 ASP A O 1
ATOM 772 N N . PHE A 1 100 ? 2.652 17.463 -7.654 1.00 58.62 100 PHE A N 1
ATOM 773 C CA . PHE A 1 100 ? 3.676 18.172 -8.436 1.00 58.62 100 PHE A CA 1
ATOM 774 C C . PHE A 1 100 ? 3.115 19.276 -9.349 1.00 58.62 100 PHE A C 1
ATOM 776 O O . PHE A 1 100 ? 3.307 19.243 -10.566 1.00 58.62 100 PHE A O 1
ATOM 783 N N . ALA A 1 101 ? 2.519 20.324 -8.762 1.00 48.50 101 ALA A N 1
ATOM 784 C CA . ALA A 1 101 ? 2.252 21.593 -9.461 1.00 48.50 101 ALA A CA 1
ATOM 785 C C . ALA A 1 101 ? 3.155 22.759 -9.000 1.00 48.50 101 ALA A C 1
ATOM 787 O O . ALA A 1 101 ? 3.659 23.492 -9.849 1.00 48.50 101 ALA A O 1
ATOM 788 N N . ASP A 1 102 ? 3.513 22.881 -7.717 1.00 42.12 102 ASP A N 1
ATOM 789 C CA . ASP A 1 102 ? 4.212 24.093 -7.226 1.00 42.12 102 ASP A CA 1
ATOM 790 C C . ASP A 1 102 ? 5.529 23.821 -6.473 1.00 42.12 102 ASP A C 1
ATOM 792 O O . ASP A 1 102 ? 6.150 24.735 -5.935 1.00 42.12 102 ASP A O 1
ATOM 796 N N . GLY A 1 103 ? 5.991 22.565 -6.431 1.00 47.03 103 GLY A N 1
ATOM 797 C CA . GLY A 1 103 ? 7.198 22.175 -5.681 1.00 47.03 103 GLY A CA 1
ATOM 798 C C . GLY A 1 103 ? 6.992 22.094 -4.162 1.00 47.03 103 GLY A C 1
ATOM 799 O O . GLY A 1 103 ? 7.910 21.713 -3.437 1.00 47.03 103 GLY A O 1
ATOM 800 N N . ALA A 1 104 ? 5.785 22.397 -3.679 1.00 47.25 104 ALA A N 1
ATOM 801 C CA . ALA A 1 104 ? 5.342 22.095 -2.327 1.00 47.25 104 ALA A CA 1
ATOM 802 C C . ALA A 1 104 ? 4.857 20.636 -2.270 1.00 47.25 104 ALA A C 1
ATOM 804 O O . ALA A 1 104 ? 3.710 20.335 -2.563 1.00 47.25 104 ALA A O 1
ATOM 805 N N . SER A 1 105 ? 5.763 19.725 -1.916 1.00 53.69 105 SER A N 1
ATOM 806 C CA . SER A 1 105 ? 5.462 18.310 -1.677 1.00 53.69 105 SER A CA 1
ATOM 807 C C . SER A 1 105 ? 4.935 18.130 -0.257 1.00 53.69 105 SER A C 1
ATOM 809 O O . SER A 1 105 ? 5.614 18.496 0.704 1.00 53.69 105 SER A O 1
ATOM 811 N N . GLY A 1 106 ? 3.769 17.510 -0.103 1.00 64.94 106 GLY A N 1
ATOM 812 C CA . GLY A 1 106 ? 3.247 17.200 1.227 1.00 64.94 106 GLY A CA 1
ATOM 813 C C . GLY A 1 106 ? 2.279 16.036 1.262 1.00 64.94 106 GLY A C 1
ATOM 814 O O . GLY A 1 106 ? 2.283 15.297 2.243 1.00 64.94 106 GLY A O 1
ATOM 815 N N . THR A 1 107 ? 1.488 15.837 0.205 1.00 78.75 107 THR A N 1
ATOM 816 C CA . THR A 1 107 ? 0.460 14.798 0.203 1.00 78.75 107 THR A CA 1
ATOM 817 C C . THR A 1 107 ? 1.078 13.419 0.026 1.00 78.75 107 THR A C 1
ATOM 819 O O . THR A 1 107 ? 1.962 13.216 -0.806 1.00 78.75 107 THR A O 1
ATOM 822 N N . ILE A 1 108 ? 0.621 12.461 0.832 1.00 86.06 108 ILE A N 1
ATOM 823 C CA . ILE A 1 108 ? 1.110 11.086 0.775 1.00 86.06 108 ILE A CA 1
ATOM 824 C C . ILE A 1 108 ? -0.036 10.113 0.530 1.00 86.06 108 ILE A C 1
ATOM 826 O O . ILE A 1 108 ? -1.144 10.288 1.037 1.00 86.06 108 ILE A O 1
ATOM 830 N N . ALA A 1 109 ? 0.259 9.048 -0.203 1.00 90.56 109 ALA A N 1
ATOM 831 C CA . ALA A 1 109 ? -0.510 7.816 -0.214 1.00 90.56 109 ALA A CA 1
ATOM 832 C C . ALA A 1 109 ? 0.321 6.714 0.450 1.00 90.56 109 ALA A C 1
ATOM 834 O O . ALA A 1 109 ? 1.548 6.707 0.348 1.00 90.56 109 ALA A O 1
ATOM 835 N N . VAL A 1 110 ? -0.338 5.759 1.103 1.00 94.31 110 VAL A N 1
ATOM 836 C CA . VAL A 1 110 ? 0.317 4.526 1.554 1.00 94.31 110 VAL A CA 1
ATOM 837 C C . VAL A 1 110 ? 0.144 3.484 0.462 1.00 94.31 110 VAL A C 1
ATOM 839 O O . VAL A 1 110 ? -0.981 3.152 0.089 1.00 94.31 110 VAL A O 1
ATOM 842 N N . VAL A 1 111 ? 1.251 2.977 -0.061 1.00 95.88 111 VAL A N 1
ATOM 843 C CA . VAL A 1 111 ? 1.275 1.989 -1.144 1.00 95.88 111 VAL A CA 1
ATOM 844 C C . VAL A 1 111 ? 2.057 0.765 -0.700 1.00 95.88 111 VAL A C 1
ATOM 846 O O . VAL A 1 111 ? 2.936 0.864 0.156 1.00 95.88 111 VAL A O 1
ATOM 849 N N . GLY A 1 112 ? 1.744 -0.404 -1.246 1.00 96.81 112 GLY A N 1
ATOM 850 C CA . GLY A 1 112 ? 2.374 -1.618 -0.751 1.00 96.81 112 GLY A CA 1
ATOM 851 C C . GLY A 1 112 ? 2.086 -2.884 -1.534 1.00 96.81 112 GLY A C 1
ATOM 852 O O . GLY A 1 112 ? 1.336 -2.885 -2.514 1.00 96.81 112 GLY A O 1
ATOM 853 N N . LEU A 1 113 ? 2.690 -3.970 -1.057 1.00 97.50 113 LEU A N 1
ATOM 854 C CA . LEU A 1 113 ? 2.495 -5.330 -1.544 1.00 97.50 113 LEU A CA 1
ATOM 855 C C . LEU A 1 113 ? 1.623 -6.133 -0.583 1.00 97.50 113 LEU A C 1
ATOM 857 O O . LEU A 1 113 ? 1.659 -5.953 0.635 1.00 97.50 113 LEU A O 1
ATOM 861 N N . VAL A 1 114 ? 0.868 -7.057 -1.165 1.00 97.19 114 VAL A N 1
ATOM 862 C CA . VAL A 1 114 ? 0.158 -8.127 -0.469 1.00 97.19 114 VAL A CA 1
ATOM 863 C C . VAL A 1 114 ? 0.800 -9.445 -0.891 1.00 97.19 114 VAL A C 1
ATOM 865 O O . VAL A 1 114 ? 0.725 -9.826 -2.059 1.00 97.19 114 VAL A O 1
ATOM 868 N N . GLU A 1 115 ? 1.460 -10.115 0.048 1.00 94.38 115 GLU A N 1
ATOM 869 C CA . GLU A 1 115 ? 2.168 -11.384 -0.159 1.00 94.38 115 GLU A CA 1
ATOM 870 C C . GLU A 1 115 ? 1.249 -12.599 0.011 1.00 94.38 115 GLU A C 1
ATOM 872 O O . GLU A 1 115 ? 1.358 -13.572 -0.733 1.00 94.38 115 GLU A O 1
ATOM 877 N N . ASP A 1 116 ? 0.310 -12.541 0.960 1.00 94.06 116 ASP A N 1
ATOM 878 C CA . ASP A 1 116 ? -0.655 -13.618 1.190 1.00 94.06 116 ASP A CA 1
ATOM 879 C C . ASP A 1 116 ? -1.926 -13.393 0.355 1.00 94.06 116 ASP A C 1
ATOM 881 O O . ASP A 1 116 ? -2.698 -12.462 0.591 1.00 94.06 116 ASP A O 1
ATOM 885 N N . ALA A 1 117 ? -2.173 -14.290 -0.605 1.00 92.44 117 ALA A N 1
ATOM 886 C CA . ALA A 1 117 ? -3.341 -14.255 -1.486 1.00 92.44 117 ALA A CA 1
ATOM 887 C C . ALA A 1 117 ? -4.690 -14.385 -0.748 1.00 92.44 117 ALA A C 1
ATOM 889 O O . ALA A 1 117 ? -5.736 -14.102 -1.331 1.00 92.44 117 ALA A O 1
ATOM 890 N N . HIS A 1 118 ? -4.692 -14.802 0.522 1.00 95.62 118 HIS A N 1
ATOM 891 C CA . HIS A 1 118 ? -5.911 -14.882 1.328 1.00 95.62 118 HIS A CA 1
ATOM 892 C C . HIS A 1 118 ? -6.339 -13.533 1.915 1.00 95.62 118 HIS A C 1
ATOM 894 O O . HIS A 1 118 ? -7.473 -13.433 2.396 1.00 95.62 118 HIS A O 1
ATOM 900 N N . ILE A 1 119 ? -5.474 -12.512 1.885 1.00 97.69 119 ILE A N 1
ATOM 901 C CA . ILE A 1 119 ? -5.811 -11.159 2.334 1.00 97.69 119 ILE A CA 1
ATOM 902 C C . ILE A 1 119 ? -6.822 -10.543 1.368 1.00 97.69 119 ILE A C 1
ATOM 904 O O . ILE A 1 119 ? -6.544 -10.333 0.191 1.00 97.69 119 ILE A O 1
ATOM 908 N N . ALA A 1 120 ? -7.998 -10.221 1.898 1.00 97.12 120 ALA A N 1
ATOM 909 C CA . ALA A 1 120 ? -9.095 -9.611 1.155 1.00 97.12 120 ALA A CA 1
ATOM 910 C C . ALA A 1 120 ? -9.190 -8.099 1.381 1.00 97.12 120 ALA A C 1
ATOM 912 O O . ALA A 1 120 ? -9.732 -7.377 0.549 1.00 97.12 120 ALA A O 1
ATOM 913 N N . SER A 1 121 ? -8.696 -7.609 2.522 1.00 97.88 121 SER A N 1
ATOM 914 C CA . SER A 1 121 ? -8.732 -6.185 2.848 1.00 97.88 121 SER A CA 1
ATOM 915 C C . SER A 1 121 ? -7.519 -5.751 3.657 1.00 97.88 121 SER A C 1
ATOM 917 O O . SER A 1 121 ? -6.971 -6.512 4.454 1.00 97.88 121 SER A O 1
ATOM 919 N N . VAL A 1 122 ? -7.140 -4.495 3.456 1.00 98.44 122 VAL A N 1
ATOM 920 C CA . VAL A 1 122 ? -6.135 -3.766 4.220 1.00 98.44 122 VAL A CA 1
ATOM 921 C C . VAL A 1 122 ? -6.769 -2.426 4.555 1.00 98.44 122 VAL A C 1
ATOM 923 O O . VAL A 1 122 ? -7.354 -1.777 3.685 1.00 98.44 122 VAL A O 1
ATOM 926 N N . VAL A 1 123 ? -6.693 -2.027 5.818 1.00 98.00 123 VAL A N 1
ATOM 927 C CA . VAL A 1 123 ? -7.141 -0.708 6.267 1.00 98.00 123 VAL A CA 1
ATOM 928 C C . VAL A 1 123 ? -6.035 -0.035 7.060 1.00 98.00 123 VAL A C 1
ATOM 930 O O . VAL A 1 123 ? -5.312 -0.700 7.800 1.00 98.00 123 VAL A O 1
ATOM 933 N N . LEU A 1 124 ? -5.922 1.282 6.935 1.00 97.19 124 LEU A N 1
ATOM 934 C CA . LEU A 1 124 ? -5.118 2.093 7.836 1.00 97.19 124 LEU A CA 1
ATOM 935 C C . LEU A 1 124 ? -6.024 2.613 8.951 1.00 97.19 124 LEU A C 1
ATOM 937 O O . LEU A 1 124 ? -6.856 3.497 8.726 1.00 97.19 124 LEU A O 1
ATOM 941 N N . ARG A 1 125 ? -5.850 2.059 10.149 1.00 96.19 125 ARG A N 1
ATOM 942 C CA . ARG A 1 125 ? -6.485 2.544 11.373 1.00 96.19 125 ARG A CA 1
ATOM 943 C C . ARG A 1 125 ? -5.628 3.652 11.963 1.00 96.19 125 ARG A C 1
ATOM 945 O O . ARG A 1 125 ? -4.415 3.496 12.061 1.00 96.19 125 ARG A O 1
ATOM 952 N N . ARG A 1 126 ? -6.257 4.757 12.355 1.00 93.38 126 ARG A N 1
ATOM 953 C CA . ARG A 1 126 ? -5.595 5.936 12.925 1.00 93.38 126 ARG A CA 1
ATOM 954 C C . ARG A 1 126 ? -6.336 6.374 14.180 1.00 93.38 126 ARG A C 1
ATOM 956 O O . ARG A 1 126 ? -7.567 6.330 14.210 1.00 93.38 126 ARG A O 1
ATOM 963 N N . ASP A 1 127 ? -5.603 6.822 15.188 1.00 90.00 127 ASP A N 1
ATOM 964 C CA . ASP A 1 127 ? -6.203 7.202 16.466 1.00 90.00 127 ASP A CA 1
ATOM 965 C C . ASP A 1 127 ? -7.196 8.363 16.312 1.00 90.00 127 ASP A C 1
ATOM 967 O O . ASP A 1 127 ? -6.884 9.417 15.757 1.00 90.00 127 ASP A O 1
ATOM 971 N N . GLY A 1 128 ? -8.426 8.160 16.796 1.00 87.44 128 GLY A N 1
ATOM 972 C CA . GLY A 1 128 ? -9.486 9.174 16.761 1.00 87.44 128 GLY A CA 1
ATOM 973 C C . GLY A 1 128 ? -9.981 9.549 15.358 1.00 87.44 128 GLY A C 1
ATOM 974 O O . GLY A 1 128 ? -10.676 10.555 15.211 1.00 87.44 128 GLY A O 1
ATOM 975 N N . ARG A 1 129 ? -9.639 8.772 14.321 1.00 90.31 129 ARG A N 1
ATOM 976 C CA . ARG A 1 129 ? -10.004 9.040 12.922 1.00 90.31 129 ARG A CA 1
ATOM 977 C C . ARG A 1 129 ? -10.694 7.821 12.292 1.00 90.31 129 ARG A C 1
ATOM 979 O O . ARG A 1 129 ? -10.454 6.697 12.725 1.00 90.31 129 ARG A O 1
ATOM 986 N N . PRO A 1 130 ? -11.521 8.010 11.247 1.00 91.88 130 PRO A N 1
ATOM 987 C CA . PRO A 1 130 ? -12.063 6.892 10.483 1.00 91.88 130 PRO A CA 1
ATOM 988 C C . PRO A 1 130 ? -10.963 6.057 9.814 1.00 91.88 130 PRO A C 1
ATOM 990 O O . PRO A 1 130 ? -9.981 6.613 9.296 1.00 91.88 130 PRO A O 1
ATOM 993 N N . ASP A 1 131 ? -11.179 4.740 9.785 1.00 94.19 131 ASP A N 1
ATOM 994 C CA . ASP A 1 131 ? -10.349 3.785 9.050 1.00 94.19 131 ASP A CA 1
ATOM 995 C C . ASP A 1 131 ? -10.347 4.134 7.554 1.00 94.19 131 ASP A C 1
ATOM 997 O O . ASP A 1 131 ? -11.396 4.380 6.952 1.00 94.19 131 ASP A O 1
ATOM 1001 N N . LEU A 1 132 ? -9.163 4.132 6.941 1.00 95.06 132 LEU A N 1
ATOM 1002 C CA . LEU A 1 132 ? -9.018 4.311 5.498 1.00 95.06 132 LEU A CA 1
ATOM 1003 C C . LEU A 1 132 ? -8.833 2.955 4.828 1.00 95.06 132 LEU A C 1
ATOM 1005 O O . LEU A 1 132 ? -7.865 2.247 5.101 1.00 95.06 132 LEU A O 1
ATOM 1009 N N . ALA A 1 133 ? -9.760 2.594 3.945 1.00 96.31 133 ALA A N 1
ATOM 1010 C CA . ALA A 1 133 ? -9.699 1.339 3.213 1.00 96.31 133 ALA A CA 1
ATOM 1011 C C . ALA A 1 133 ? -8.727 1.413 2.031 1.00 96.31 133 ALA A C 1
ATOM 1013 O O . ALA A 1 133 ? -8.700 2.398 1.290 1.00 96.31 133 ALA A O 1
ATOM 1014 N N . ALA A 1 134 ? -7.965 0.340 1.831 1.00 96.81 134 ALA A N 1
ATOM 1015 C CA . ALA A 1 134 ? -7.116 0.191 0.666 1.00 96.81 134 ALA A CA 1
ATOM 1016 C C . ALA A 1 134 ? -7.904 -0.272 -0.562 1.00 96.81 134 ALA A C 1
ATOM 1018 O O . ALA A 1 134 ? -8.810 -1.104 -0.476 1.00 96.81 134 ALA A O 1
ATOM 1019 N N . ARG A 1 135 ? -7.480 0.194 -1.735 1.00 96.25 135 ARG A N 1
ATOM 1020 C CA . ARG A 1 135 ? -7.764 -0.458 -3.013 1.00 96.25 135 ARG A CA 1
ATOM 1021 C C . ARG A 1 135 ? -6.728 -1.556 -3.212 1.00 96.25 135 ARG A C 1
ATOM 1023 O O . ARG A 1 135 ? -5.545 -1.241 -3.284 1.00 96.25 135 ARG A O 1
ATOM 1030 N N . ILE A 1 136 ? -7.160 -2.812 -3.296 1.00 95.75 136 ILE A N 1
ATOM 1031 C CA . ILE A 1 136 ? -6.277 -3.975 -3.474 1.00 95.75 136 ILE A CA 1
ATOM 1032 C C . ILE A 1 136 ? -6.499 -4.570 -4.855 1.00 95.75 136 ILE A C 1
ATOM 1034 O O . ILE A 1 136 ? -7.631 -4.861 -5.240 1.00 95.75 136 ILE A O 1
ATOM 1038 N N . THR A 1 137 ? -5.426 -4.759 -5.617 1.00 95.19 137 THR A N 1
ATOM 1039 C CA . THR A 1 137 ? -5.463 -5.426 -6.926 1.00 95.19 137 THR A CA 1
ATOM 1040 C C . THR A 1 137 ? -4.077 -5.968 -7.262 1.00 95.19 137 THR A C 1
ATOM 1042 O O . THR A 1 137 ? -3.069 -5.324 -6.972 1.00 95.19 137 THR A O 1
ATOM 1045 N N . GLY A 1 138 ? -4.009 -7.161 -7.861 1.00 92.56 138 GLY A N 1
ATOM 1046 C CA . GLY A 1 138 ? -2.758 -7.700 -8.411 1.00 92.56 138 GLY A CA 1
ATOM 1047 C C . GLY A 1 138 ? -1.637 -7.938 -7.393 1.00 92.56 138 GLY A C 1
ATOM 1048 O O . GLY A 1 138 ? -0.468 -7.885 -7.758 1.00 92.56 138 GLY A O 1
ATOM 1049 N N . GLY A 1 139 ? -1.969 -8.170 -6.116 1.00 95.69 139 GLY A N 1
ATOM 1050 C CA . GLY A 1 139 ? -0.969 -8.306 -5.048 1.00 95.69 139 GLY A CA 1
ATOM 1051 C C . GLY A 1 139 ? -0.331 -6.979 -4.626 1.00 95.69 139 GLY A C 1
ATOM 1052 O O . GLY A 1 139 ? 0.728 -6.981 -4.007 1.00 95.69 139 GLY A O 1
ATOM 1053 N N . THR A 1 140 ? -0.966 -5.856 -4.962 1.00 97.88 140 THR A N 1
ATOM 1054 C CA . THR A 1 140 ? -0.592 -4.507 -4.521 1.00 97.88 140 THR A CA 1
ATOM 1055 C C . THR A 1 140 ? -1.774 -3.851 -3.821 1.00 97.88 140 THR A C 1
ATOM 1057 O O . THR A 1 140 ? -2.928 -4.245 -4.036 1.00 97.88 140 THR A O 1
ATOM 1060 N N . PHE A 1 141 ? -1.505 -2.827 -3.019 1.00 97.69 141 PHE A N 1
ATOM 1061 C CA . PHE A 1 141 ? -2.553 -2.010 -2.436 1.00 97.69 141 PHE A CA 1
ATOM 1062 C C . PHE A 1 141 ? -2.197 -0.527 -2.401 1.00 97.69 141 PHE A C 1
ATOM 1064 O O . PHE A 1 141 ? -1.026 -0.154 -2.354 1.00 97.69 141 PHE A O 1
ATOM 1071 N N . LEU A 1 142 ? -3.234 0.309 -2.396 1.00 96.44 142 LEU A N 1
ATOM 1072 C CA . LEU A 1 142 ? -3.137 1.759 -2.274 1.00 96.44 142 LEU A CA 1
ATOM 1073 C C . LEU A 1 142 ? -4.166 2.283 -1.278 1.00 96.44 142 LEU A C 1
ATOM 1075 O O . LEU A 1 142 ? -5.356 1.994 -1.402 1.00 96.44 142 LEU A O 1
ATOM 1079 N N . ILE A 1 143 ? -3.719 3.113 -0.344 1.00 95.06 143 ILE A N 1
ATOM 1080 C CA . ILE A 1 143 ? -4.549 3.896 0.568 1.00 95.06 143 ILE A CA 1
ATOM 1081 C C . ILE A 1 143 ? -4.251 5.367 0.298 1.00 95.06 143 ILE A C 1
ATOM 1083 O O . ILE A 1 143 ? -3.144 5.843 0.537 1.00 95.06 143 ILE A O 1
ATOM 1087 N N . ALA A 1 144 ? -5.259 6.086 -0.177 1.00 89.62 144 ALA A N 1
ATOM 1088 C CA . ALA A 1 144 ? -5.232 7.535 -0.304 1.00 89.62 144 ALA A CA 1
ATOM 1089 C C . ALA A 1 144 ? -6.384 8.115 0.517 1.00 89.62 144 ALA A C 1
ATOM 1091 O O . ALA A 1 144 ? -7.447 7.501 0.641 1.00 89.62 144 ALA A O 1
ATOM 1092 N N . GLY A 1 145 ? -6.173 9.290 1.093 1.00 81.00 145 GLY A N 1
ATOM 1093 C CA . GLY A 1 145 ? -7.166 9.935 1.934 1.00 81.00 145 GLY A CA 1
ATOM 1094 C C . GLY A 1 145 ? -6.638 11.219 2.561 1.00 81.00 145 GLY A C 1
ATOM 1095 O O . GLY A 1 145 ? -5.443 11.502 2.477 1.00 81.00 145 GLY A O 1
ATOM 1096 N N . PRO A 1 146 ? -7.525 12.001 3.190 1.00 73.25 146 PRO A N 1
ATOM 1097 C CA . PRO A 1 146 ? -7.129 13.220 3.876 1.00 73.25 146 PRO A CA 1
ATOM 1098 C C . PRO A 1 146 ? -6.236 12.908 5.084 1.00 73.25 146 PRO A C 1
ATOM 1100 O O . PRO A 1 146 ? -6.354 11.843 5.709 1.00 73.25 146 PRO A O 1
ATOM 1103 N N . ASP A 1 147 ? -5.392 13.877 5.437 1.00 74.94 147 ASP A N 1
ATOM 1104 C CA . ASP A 1 147 ? -4.587 13.892 6.665 1.00 74.94 147 ASP A CA 1
ATOM 1105 C C . ASP A 1 147 ? -3.621 12.699 6.794 1.00 74.94 147 ASP A C 1
ATOM 1107 O O . ASP A 1 147 ? -3.353 12.206 7.890 1.00 74.94 147 ASP A O 1
ATOM 1111 N N . LEU A 1 148 ? -3.130 12.167 5.671 1.00 84.06 148 LEU A N 1
ATOM 1112 C CA . LEU A 1 148 ? -2.034 11.194 5.688 1.00 84.06 148 LEU A CA 1
ATOM 1113 C C . LEU A 1 148 ? -0.673 11.881 5.880 1.00 84.06 148 LEU A C 1
ATOM 1115 O O . LEU A 1 148 ? 0.264 11.255 6.363 1.00 84.06 148 LEU A O 1
ATOM 1119 N N . THR A 1 149 ? -0.574 13.173 5.565 1.00 77.00 149 THR A N 1
ATOM 1120 C CA . THR A 1 149 ? 0.644 13.995 5.684 1.00 77.00 149 THR A CA 1
ATOM 1121 C C . THR A 1 149 ? 1.223 14.028 7.098 1.00 77.00 149 THR A C 1
ATOM 1123 O O . THR A 1 149 ? 2.429 14.183 7.266 1.00 77.00 149 THR A O 1
ATOM 1126 N N . ASP A 1 150 ? 0.371 13.824 8.103 1.00 75.19 150 ASP A N 1
ATOM 1127 C CA . ASP A 1 150 ? 0.721 13.925 9.520 1.00 75.19 150 ASP A CA 1
ATOM 1128 C C . ASP A 1 150 ? 1.111 12.576 10.143 1.00 75.19 150 ASP A C 1
ATOM 1130 O O . ASP A 1 150 ? 1.268 12.486 11.361 1.00 75.19 150 ASP A O 1
ATOM 1134 N N . LEU A 1 151 ? 1.246 11.505 9.348 1.00 84.00 151 LEU A N 1
ATOM 1135 C CA . LEU A 1 151 ? 1.645 10.196 9.866 1.00 84.00 151 LEU A CA 1
ATOM 1136 C C . LEU A 1 151 ? 3.116 10.220 10.325 1.00 84.00 151 LEU A C 1
ATOM 1138 O O . LEU A 1 151 ? 4.017 10.334 9.487 1.00 84.00 151 LEU A O 1
ATOM 1142 N N . PRO A 1 152 ? 3.392 10.087 11.637 1.00 82.12 152 PRO A N 1
ATOM 1143 C CA . PRO A 1 152 ? 4.750 10.133 12.148 1.00 82.12 152 PRO A CA 1
ATOM 1144 C C . PRO A 1 152 ? 5.504 8.849 11.792 1.00 82.12 152 PRO A C 1
ATOM 1146 O O . PRO A 1 152 ? 5.016 7.741 11.989 1.00 82.12 152 PRO A O 1
ATOM 1149 N N . GLU A 1 153 ? 6.742 8.986 11.318 1.00 83.06 153 GLU A N 1
ATOM 1150 C CA . GLU A 1 153 ? 7.602 7.826 11.040 1.00 83.06 153 GLU A CA 1
ATOM 1151 C C . GLU A 1 153 ? 8.293 7.272 12.289 1.00 83.06 153 GLU A C 1
ATOM 1153 O O . GLU A 1 153 ? 8.817 6.160 12.270 1.00 83.06 153 GLU A O 1
ATOM 1158 N N . ARG A 1 154 ? 8.385 8.088 13.342 1.00 82.25 154 ARG A N 1
ATOM 1159 C CA . ARG A 1 154 ? 9.124 7.823 14.578 1.00 82.25 154 ARG A CA 1
ATOM 1160 C C . ARG A 1 154 ? 8.327 8.358 15.762 1.00 82.25 154 ARG A C 1
ATOM 1162 O O . ARG A 1 154 ? 7.619 9.353 15.627 1.00 82.25 154 ARG A O 1
ATOM 1169 N N . GLY A 1 155 ? 8.524 7.758 16.932 1.00 83.38 155 GLY A N 1
ATOM 1170 C CA . GLY A 1 155 ? 7.838 8.149 18.163 1.00 83.38 155 GLY A CA 1
ATOM 1171 C C . GLY A 1 155 ? 6.714 7.172 18.523 1.00 83.38 155 GLY A C 1
ATOM 1172 O O . GLY A 1 155 ? 6.876 5.978 18.284 1.00 83.38 155 GLY A O 1
ATOM 1173 N N . PRO A 1 156 ? 5.618 7.622 19.157 1.00 84.94 156 PRO A N 1
ATOM 1174 C CA . PRO A 1 156 ? 4.507 6.736 19.486 1.00 84.94 156 PRO A CA 1
ATOM 1175 C C . PRO A 1 156 ? 3.769 6.277 18.221 1.00 84.94 156 PRO A C 1
ATOM 1177 O O . PRO A 1 156 ? 3.602 7.045 17.274 1.00 84.94 156 PRO A O 1
ATOM 1180 N N . VAL A 1 157 ? 3.288 5.034 18.233 1.00 89.00 157 VAL A N 1
ATOM 1181 C CA . VAL A 1 157 ? 2.439 4.488 17.167 1.00 89.00 157 VAL A CA 1
ATOM 1182 C C . VAL A 1 157 ? 1.084 5.190 17.207 1.00 89.00 157 VAL A C 1
ATOM 1184 O O . VAL A 1 157 ? 0.352 5.038 18.178 1.00 89.00 157 VAL A O 1
ATOM 1187 N N . THR A 1 158 ? 0.746 5.926 16.149 1.00 90.75 158 THR A N 1
ATOM 1188 C CA . THR A 1 158 ? -0.559 6.603 15.987 1.00 90.75 158 THR A CA 1
ATOM 1189 C C . THR A 1 158 ? -1.402 6.018 14.852 1.00 90.75 158 THR A C 1
ATOM 1191 O O . THR A 1 158 ? -2.546 6.431 14.628 1.00 90.75 158 THR A O 1
ATOM 1194 N N . ALA A 1 159 ? -0.836 5.063 14.107 1.00 94.12 159 ALA A N 1
ATOM 1195 C CA . ALA A 1 159 ? -1.496 4.390 13.003 1.00 94.12 159 ALA A CA 1
ATOM 1196 C C . ALA A 1 159 ? -1.020 2.940 12.843 1.00 94.12 159 ALA A C 1
ATOM 1198 O O . ALA A 1 159 ? 0.144 2.613 13.081 1.00 94.12 159 ALA A O 1
ATOM 1199 N N . VAL A 1 160 ? -1.932 2.068 12.415 1.00 96.50 160 VAL A N 1
ATOM 1200 C CA . VAL A 1 160 ? -1.703 0.629 12.237 1.00 96.50 160 VAL A CA 1
ATOM 1201 C C . VAL A 1 160 ? -2.359 0.173 10.938 1.00 96.50 160 VAL A C 1
ATOM 1203 O O . VAL A 1 160 ? -3.540 0.434 10.700 1.00 96.50 160 VAL A O 1
ATOM 1206 N N . LEU A 1 161 ? -1.604 -0.530 10.098 1.00 97.62 161 LEU A N 1
ATOM 1207 C CA . LEU A 1 161 ? -2.143 -1.261 8.958 1.00 97.62 1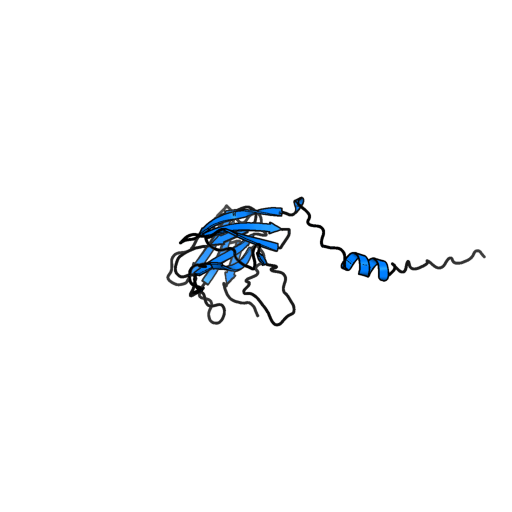61 LEU A CA 1
ATOM 1208 C C . LEU A 1 161 ? -2.736 -2.578 9.452 1.00 97.62 161 LEU A C 1
ATOM 1210 O O . LEU A 1 161 ? -2.049 -3.370 10.090 1.00 97.62 161 LEU A O 1
ATOM 1214 N N . VAL A 1 162 ? -4.005 -2.824 9.150 1.00 98.38 162 VAL A N 1
ATOM 1215 C CA . VAL A 1 162 ? -4.712 -4.043 9.552 1.00 98.38 162 VAL A CA 1
ATOM 1216 C C . VAL A 1 162 ? -5.123 -4.811 8.306 1.00 98.38 162 VAL A C 1
ATOM 1218 O O . VAL A 1 162 ? -5.950 -4.331 7.529 1.00 98.38 162 VAL A O 1
ATOM 1221 N N . ALA A 1 163 ? -4.568 -6.009 8.133 1.00 98.44 163 ALA A N 1
ATOM 1222 C CA . ALA A 1 163 ? -4.882 -6.912 7.034 1.00 98.44 163 ALA A CA 1
ATOM 1223 C C . ALA A 1 163 ? -5.844 -8.015 7.496 1.00 98.44 163 ALA A C 1
ATOM 1225 O O . ALA A 1 163 ? -5.630 -8.652 8.536 1.00 98.44 163 ALA A O 1
ATOM 1226 N N . ARG A 1 164 ? -6.903 -8.262 6.720 1.00 98.56 164 ARG A N 1
ATOM 1227 C CA . ARG A 1 164 ? -7.919 -9.281 7.021 1.00 98.56 164 ARG A CA 1
ATOM 1228 C C . ARG A 1 164 ? -8.142 -10.230 5.859 1.00 98.56 164 ARG A C 1
ATOM 1230 O O . ARG A 1 164 ? -8.018 -9.838 4.699 1.00 98.56 164 ARG A O 1
ATOM 1237 N N . ASP A 1 165 ? -8.514 -11.459 6.191 1.00 97.88 165 ASP A N 1
ATOM 1238 C CA . ASP A 1 165 ? -8.949 -12.448 5.208 1.00 97.88 165 ASP A CA 1
ATOM 1239 C C . ASP A 1 165 ? -10.385 -12.190 4.706 1.00 97.88 165 ASP A C 1
ATOM 1241 O O . ASP A 1 165 ? -11.064 -11.253 5.134 1.00 97.88 165 ASP A O 1
ATOM 1245 N N . HIS A 1 166 ? -10.850 -13.040 3.788 1.00 96.50 166 HIS A N 1
ATOM 1246 C CA . HIS A 1 166 ? -12.199 -12.985 3.209 1.00 96.50 166 HIS A CA 1
ATOM 1247 C C . HIS A 1 166 ? -13.326 -13.208 4.232 1.00 96.50 166 HIS A C 1
ATOM 1249 O O . HIS A 1 166 ? -14.461 -12.807 3.987 1.00 96.50 166 HIS A O 1
ATOM 1255 N N . SER A 1 167 ? -13.019 -13.820 5.377 1.00 97.56 167 SER A N 1
ATOM 1256 C CA . SER A 1 167 ? -13.958 -14.032 6.483 1.00 97.56 167 SER A CA 1
ATOM 1257 C C . SER A 1 167 ? -13.960 -12.863 7.476 1.00 97.56 167 SER A C 1
ATOM 1259 O O . SER A 1 167 ? -14.732 -12.871 8.432 1.00 97.56 167 SER A O 1
ATOM 1261 N N . GLY A 1 168 ? -13.100 -11.860 7.270 1.00 96.69 168 GLY A N 1
ATOM 1262 C CA . GLY A 1 168 ? -12.936 -10.712 8.157 1.00 96.69 168 GLY A CA 1
ATOM 1263 C C . GLY A 1 168 ? -12.016 -10.966 9.353 1.00 96.69 168 GLY A C 1
ATOM 1264 O O . GLY A 1 168 ? -11.884 -10.082 10.203 1.00 96.69 168 GLY A O 1
ATOM 1265 N N . ASN A 1 169 ? -11.347 -12.121 9.433 1.00 97.94 169 ASN A N 1
ATOM 1266 C CA . ASN A 1 169 ? -10.392 -12.376 10.509 1.00 97.94 169 ASN A CA 1
ATOM 1267 C C . ASN A 1 169 ? -9.134 -11.542 10.291 1.00 97.94 169 ASN A C 1
ATOM 1269 O O . ASN A 1 169 ? -8.609 -11.468 9.179 1.00 97.94 169 ASN A O 1
ATOM 1273 N N . VAL A 1 170 ? -8.610 -10.959 11.368 1.00 98.12 170 VAL A N 1
ATOM 1274 C CA . VAL A 1 170 ? -7.327 -10.254 11.333 1.00 98.12 170 VAL A CA 1
ATOM 1275 C C . VAL A 1 170 ? -6.203 -11.267 11.136 1.00 98.12 170 VAL A C 1
ATOM 1277 O O . VAL A 1 170 ? -6.055 -12.215 11.906 1.00 98.12 170 VAL A O 1
ATOM 1280 N N . ARG A 1 171 ? -5.419 -11.065 10.078 1.00 98.06 171 ARG A N 1
ATOM 1281 C CA . ARG A 1 171 ? -4.259 -11.894 9.725 1.00 98.06 171 ARG A CA 1
ATOM 1282 C C . ARG A 1 171 ? -2.951 -11.220 10.110 1.00 98.06 171 ARG A C 1
ATOM 1284 O O . ARG A 1 171 ? -1.963 -11.906 10.368 1.00 98.06 171 ARG A O 1
ATOM 1291 N N . GLU A 1 172 ? -2.949 -9.890 10.140 1.00 97.88 172 GLU A N 1
ATOM 1292 C CA . GLU A 1 172 ? -1.796 -9.081 10.508 1.00 97.88 172 GLU A CA 1
ATOM 1293 C C . GLU A 1 172 ? -2.218 -7.681 10.961 1.00 97.88 172 GLU A C 1
ATOM 1295 O O . GLU A 1 172 ? -3.109 -7.071 10.367 1.00 97.88 172 GLU A O 1
ATOM 1300 N N . GLU A 1 173 ? -1.543 -7.179 11.994 1.00 97.50 173 GLU A N 1
ATOM 1301 C CA . GLU A 1 173 ? -1.541 -5.773 12.387 1.00 97.50 173 GLU A CA 1
ATOM 1302 C C . GLU A 1 173 ? -0.091 -5.289 12.365 1.00 97.50 173 GLU A C 1
ATOM 1304 O O . GLU A 1 173 ? 0.774 -5.873 13.018 1.00 97.50 173 GLU A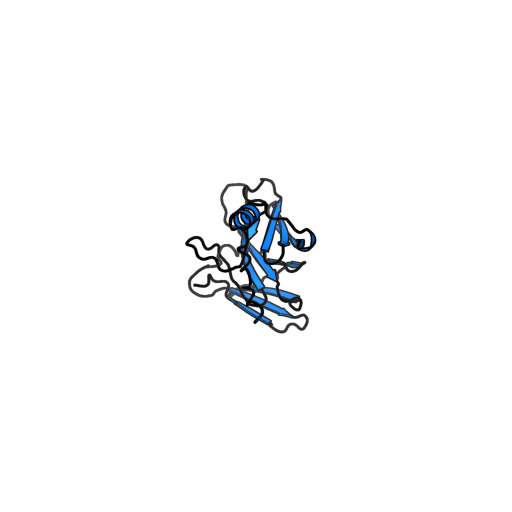 O 1
ATOM 1309 N N . LEU A 1 174 ? 0.176 -4.249 11.582 1.00 95.44 174 LEU A N 1
ATOM 1310 C CA . LEU A 1 174 ? 1.512 -3.726 11.342 1.00 95.44 174 LEU A CA 1
ATOM 1311 C C . LEU A 1 174 ? 1.538 -2.238 11.713 1.00 95.44 174 LEU A C 1
ATOM 1313 O O . LEU A 1 174 ? 0.902 -1.434 11.024 1.00 95.44 174 LEU A O 1
ATOM 1317 N N . PRO A 1 175 ? 2.236 -1.849 12.796 1.00 94.81 175 PRO A N 1
ATOM 1318 C CA . PRO A 1 175 ? 2.408 -0.446 13.149 1.00 94.81 175 PRO A CA 1
ATOM 1319 C C . PRO A 1 175 ? 2.992 0.344 11.979 1.00 94.81 175 PRO A C 1
ATOM 1321 O O . PRO A 1 175 ? 3.981 -0.070 11.375 1.00 94.81 175 PRO A O 1
ATOM 1324 N N . TYR A 1 176 ? 2.388 1.488 11.666 1.00 92.25 176 TYR A N 1
ATOM 1325 C CA . TYR A 1 176 ? 2.889 2.389 10.635 1.00 92.25 176 TYR A CA 1
ATOM 1326 C C . TYR A 1 176 ? 4.018 3.249 11.215 1.00 92.25 176 TYR A C 1
ATOM 1328 O O . TYR A 1 176 ? 3.839 4.420 11.530 1.00 92.25 176 TYR A O 1
ATOM 1336 N N . GLN A 1 177 ? 5.175 2.634 11.436 1.00 88.94 177 GLN A N 1
ATOM 1337 C CA . GLN A 1 177 ? 6.336 3.277 12.037 1.00 88.94 177 GLN A CA 1
ATOM 1338 C C . GLN A 1 177 ? 7.616 2.663 11.479 1.00 88.94 177 GLN A C 1
ATOM 1340 O O . GLN A 1 177 ? 7.678 1.455 11.259 1.00 88.94 177 GLN A O 1
ATOM 1345 N N . ARG A 1 178 ? 8.656 3.481 11.285 1.00 80.75 178 ARG A N 1
ATOM 1346 C CA . ARG A 1 178 ? 9.964 2.991 10.852 1.00 80.75 178 ARG A CA 1
ATOM 1347 C C . ARG A 1 178 ? 10.477 1.968 11.869 1.00 80.75 178 ARG A C 1
ATOM 1349 O O . ARG A 1 178 ? 10.562 2.275 13.055 1.00 80.75 178 ARG A O 1
ATOM 1356 N N . GLN A 1 179 ? 10.798 0.774 11.383 1.00 70.50 179 GLN A N 1
ATOM 1357 C CA . GLN A 1 179 ? 11.415 -0.282 12.183 1.00 70.50 179 GLN A CA 1
ATOM 1358 C C . GLN A 1 179 ? 12.928 -0.021 12.292 1.00 70.50 179 GLN A C 1
ATOM 1360 O O . GLN A 1 179 ? 13.562 0.364 11.300 1.00 70.50 179 GLN A O 1
ATOM 1365 N N . ASP A 1 180 ? 13.477 -0.181 13.497 1.00 60.72 180 ASP A N 1
ATOM 1366 C CA . ASP A 1 180 ? 14.907 -0.008 13.796 1.00 60.72 180 ASP A CA 1
ATOM 1367 C C . ASP A 1 180 ? 15.747 -1.194 13.288 1.00 60.72 180 ASP A C 1
ATOM 1369 O O . ASP A 1 180 ? 15.347 -2.356 13.521 1.00 60.72 180 ASP A O 1
#

Radius of gyration: 21.42 Å; chains: 1; bounding box: 61×75×38 Å